Protein AF-A0A3C2BX38-F1 (afdb_monomer)

Foldseek 3Di:
DDDDPPPPDPPPPDLLVVLLVLLLVCLVVVHDSDPVVSVVVPRDDDPDPVVVVVSVVVCVVVVSDPPCPDDPPPPPPPPD

Solvent-accessible surface area (backbone atoms only — not comparable to full-atom values): 5327 Å² total; per-residue (Å²): 139,84,80,82,78,78,82,73,66,92,78,59,87,51,61,65,62,54,50,50,54,51,42,46,53,28,42,75,70,70,44,74,83,43,74,68,51,44,43,74,74,67,45,76,82,65,97,47,80,74,53,56,57,59,50,53,53,50,36,40,74,71,61,54,45,75,87,77,72,89,81,63,95,68,72,78,73,78,83,118

Structur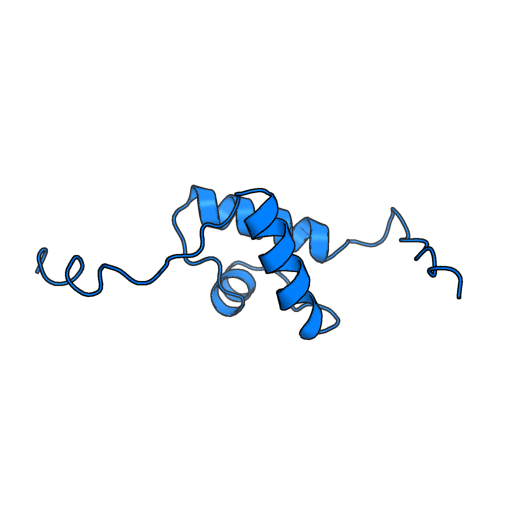e (mmCIF, N/CA/C/O backbone):
data_AF-A0A3C2BX38-F1
#
_entry.id   AF-A0A3C2BX38-F1
#
loop_
_atom_site.group_PDB
_atom_site.id
_atom_site.type_symbol
_atom_site.label_atom_id
_atom_site.label_alt_id
_atom_site.label_comp_id
_atom_site.label_asym_id
_atom_site.label_entity_id
_atom_site.label_seq_id
_atom_site.pdbx_PDB_ins_code
_atom_site.Cartn_x
_atom_site.Cartn_y
_atom_site.Cartn_z
_atom_site.occupancy
_atom_site.B_iso_or_equiv
_atom_site.auth_seq_id
_atom_site.auth_comp_id
_atom_site.auth_asym_id
_atom_site.auth_atom_id
_atom_site.pdbx_PDB_model_num
ATOM 1 N N . MET A 1 1 ? 25.721 19.177 2.491 1.00 37.19 1 MET A N 1
ATOM 2 C CA . MET A 1 1 ? 25.189 17.875 2.036 1.00 37.19 1 MET A CA 1
ATOM 3 C C . MET A 1 1 ? 23.865 18.123 1.333 1.00 37.19 1 MET A C 1
ATOM 5 O O . MET A 1 1 ? 22.841 18.263 1.988 1.00 37.19 1 MET A O 1
ATOM 9 N N . THR A 1 2 ? 23.904 18.329 0.020 1.00 39.97 2 THR A N 1
ATOM 10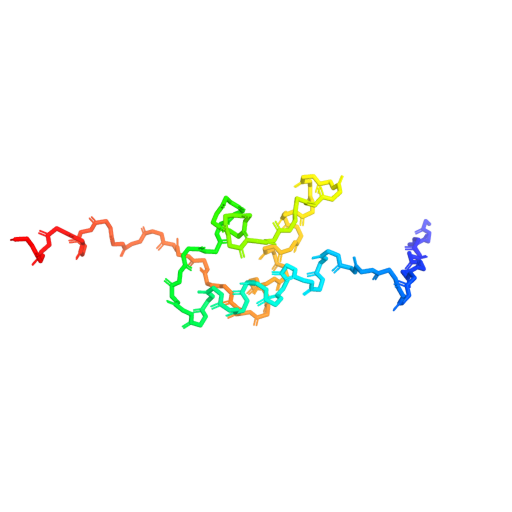 C CA . THR A 1 2 ? 22.744 18.716 -0.790 1.00 39.97 2 THR A CA 1
ATOM 11 C C . THR A 1 2 ? 21.979 17.474 -1.240 1.00 39.97 2 THR A C 1
ATOM 13 O O . THR A 1 2 ? 22.521 16.571 -1.867 1.00 39.97 2 THR A O 1
ATOM 16 N N . ARG A 1 3 ? 20.713 17.448 -0.825 1.00 42.38 3 ARG A N 1
ATOM 17 C CA . ARG A 1 3 ? 19.655 16.469 -1.083 1.00 42.38 3 ARG A CA 1
ATOM 18 C C . ARG A 1 3 ? 19.626 16.063 -2.561 1.00 42.38 3 ARG A C 1
ATOM 20 O O . ARG A 1 3 ? 19.370 16.903 -3.416 1.00 42.38 3 ARG A O 1
ATOM 27 N N . ALA A 1 4 ? 19.899 14.787 -2.834 1.00 43.94 4 ALA A N 1
ATOM 28 C CA . ALA A 1 4 ? 19.789 14.201 -4.162 1.00 43.94 4 ALA A CA 1
ATOM 29 C C . ALA A 1 4 ? 18.356 14.384 -4.680 1.00 43.94 4 ALA A C 1
ATOM 31 O O . ALA A 1 4 ? 17.410 13.809 -4.140 1.00 43.94 4 ALA A O 1
ATOM 32 N N . ALA A 1 5 ? 18.204 15.232 -5.695 1.00 45.22 5 ALA A N 1
ATOM 33 C CA . ALA A 1 5 ? 17.018 15.268 -6.527 1.00 45.22 5 ALA A CA 1
ATOM 34 C C . ALA A 1 5 ? 17.020 13.974 -7.345 1.00 45.22 5 ALA A C 1
ATOM 36 O O . ALA A 1 5 ? 17.784 13.833 -8.299 1.00 45.22 5 ALA A O 1
ATOM 37 N N . VAL A 1 6 ? 16.231 12.998 -6.901 1.00 50.66 6 VAL A N 1
ATOM 38 C CA . VAL A 1 6 ? 15.920 11.814 -7.696 1.00 50.66 6 VAL A CA 1
ATOM 39 C C . VAL A 1 6 ? 15.117 12.320 -8.892 1.00 50.66 6 VAL A C 1
ATOM 41 O O . VAL A 1 6 ? 13.979 12.753 -8.746 1.00 50.66 6 VAL A O 1
ATOM 44 N N . LEU A 1 7 ? 15.769 12.362 -10.052 1.00 47.03 7 LEU A N 1
ATOM 45 C CA . LEU A 1 7 ? 15.133 12.504 -11.355 1.00 47.03 7 LEU A CA 1
ATOM 46 C C . LEU A 1 7 ? 14.285 11.245 -11.575 1.00 47.03 7 LEU A C 1
ATOM 48 O O . LEU A 1 7 ? 14.793 10.233 -12.051 1.00 47.03 7 LEU A O 1
ATOM 52 N N . GLU A 1 8 ? 13.029 11.278 -11.135 1.00 46.03 8 GLU A N 1
ATOM 53 C CA . GLU A 1 8 ? 12.062 10.226 -11.439 1.00 46.03 8 GLU A CA 1
ATOM 54 C C . GLU A 1 8 ? 11.647 10.365 -12.907 1.00 46.03 8 GLU A C 1
ATOM 56 O O . GLU A 1 8 ? 11.121 11.393 -13.334 1.00 46.03 8 GLU A O 1
ATOM 61 N N . ASP A 1 9 ? 11.970 9.334 -13.685 1.00 45.53 9 ASP A N 1
ATOM 62 C CA . ASP A 1 9 ? 11.569 9.169 -15.075 1.00 45.53 9 ASP A CA 1
ATOM 63 C C . ASP A 1 9 ? 10.027 9.170 -15.161 1.00 45.53 9 ASP A C 1
ATOM 65 O O . ASP A 1 9 ? 9.393 8.265 -14.612 1.00 45.53 9 ASP A O 1
ATOM 69 N N . PRO A 1 10 ? 9.397 10.157 -15.825 1.00 51.84 10 PRO A N 1
ATOM 70 C CA . PRO A 1 10 ? 7.939 10.298 -15.878 1.00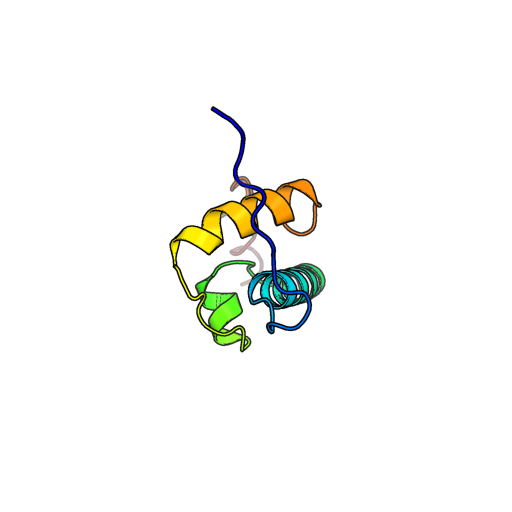 51.84 10 PRO A CA 1
ATOM 71 C C . PRO A 1 10 ? 7.242 9.229 -16.739 1.00 51.84 10 PRO A C 1
ATOM 73 O O . PRO A 1 10 ? 6.024 9.275 -16.907 1.00 51.84 10 PRO A O 1
ATOM 76 N N . THR A 1 11 ? 7.995 8.278 -17.299 1.00 48.38 11 THR A N 1
ATOM 77 C CA . THR A 1 11 ? 7.503 7.257 -18.237 1.00 48.38 11 THR A CA 1
ATOM 78 C C . THR A 1 11 ? 7.643 5.832 -17.713 1.00 48.38 11 THR A C 1
ATOM 80 O O . THR A 1 11 ? 7.102 4.902 -18.318 1.00 48.38 11 THR A O 1
ATOM 83 N N . ALA A 1 12 ? 8.349 5.626 -16.598 1.00 51.03 12 ALA A N 1
ATOM 84 C CA . ALA A 1 12 ? 8.384 4.321 -15.960 1.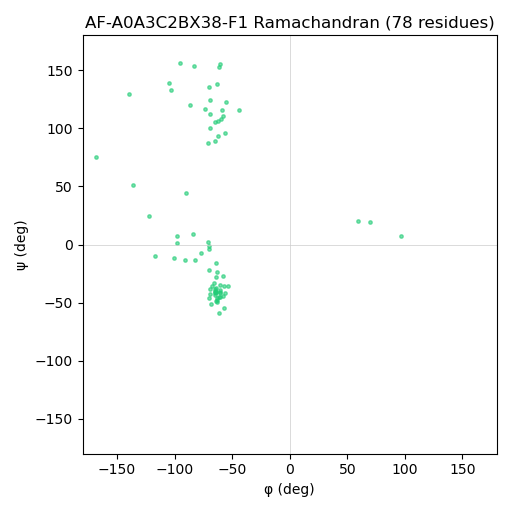00 51.03 12 ALA A CA 1
ATOM 85 C C . ALA A 1 12 ? 7.007 4.038 -15.335 1.00 51.03 12 ALA A C 1
ATOM 87 O O . ALA A 1 12 ? 6.445 4.928 -14.694 1.00 51.03 12 ALA A O 1
ATOM 88 N N . PRO A 1 13 ? 6.438 2.828 -15.490 1.00 56.31 13 PRO A N 1
ATOM 89 C CA . PRO A 1 13 ? 5.246 2.438 -14.752 1.00 56.31 13 PRO A CA 1
ATOM 90 C C . PRO A 1 13 ? 5.581 2.453 -13.258 1.00 56.31 13 PRO A C 1
ATOM 92 O O . PRO A 1 13 ? 6.114 1.488 -12.711 1.00 56.31 13 PRO A O 1
ATOM 95 N N . ASP A 1 14 ? 5.312 3.584 -12.614 1.00 77.50 14 ASP A N 1
ATOM 96 C CA . ASP A 1 14 ? 5.668 3.812 -11.229 1.00 77.50 14 ASP A CA 1
ATOM 97 C C . ASP A 1 14 ? 4.794 2.916 -10.355 1.00 77.50 14 ASP A C 1
ATOM 99 O O . ASP A 1 14 ? 3.564 3.034 -10.284 1.00 77.50 14 ASP A O 1
ATOM 103 N N . TRP A 1 15 ? 5.457 1.951 -9.724 1.00 84.31 15 TRP A N 1
ATOM 104 C CA . TRP A 1 15 ? 4.828 1.043 -8.782 1.00 84.31 15 TRP A CA 1
ATOM 1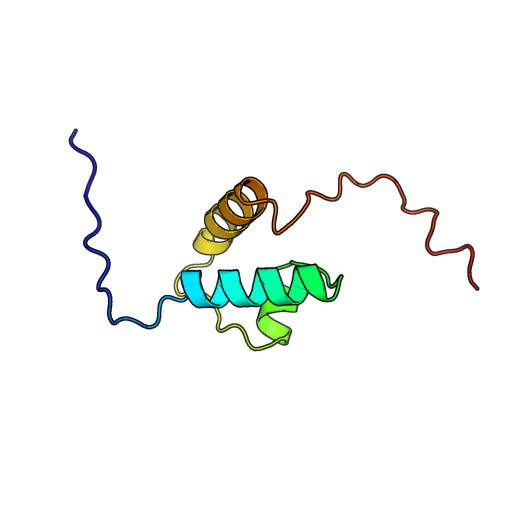05 C C . TRP A 1 15 ? 4.096 1.824 -7.690 1.00 84.31 15 TRP A C 1
ATOM 107 O O . TRP A 1 15 ? 3.022 1.411 -7.262 1.00 84.31 15 TRP A O 1
ATOM 117 N N . THR A 1 16 ? 4.645 2.968 -7.276 1.00 82.69 16 THR A N 1
ATOM 118 C CA . THR A 1 16 ? 4.079 3.815 -6.223 1.00 82.69 16 THR A CA 1
ATOM 119 C C . THR A 1 16 ? 2.716 4.345 -6.642 1.00 82.69 16 THR A C 1
ATOM 121 O O . THR A 1 16 ? 1.744 4.167 -5.913 1.00 82.69 16 THR A O 1
ATOM 124 N N . SER A 1 17 ? 2.612 4.904 -7.848 1.00 82.94 17 SER A N 1
ATOM 125 C CA . SER A 1 17 ? 1.347 5.374 -8.423 1.00 82.94 17 SER A CA 1
ATOM 126 C C . SER A 1 17 ? 0.289 4.262 -8.517 1.00 82.94 17 SER A C 1
ATOM 128 O O . SER A 1 17 ? -0.858 4.455 -8.110 1.00 82.94 17 SER A O 1
ATOM 130 N N . GLN A 1 18 ? 0.673 3.062 -8.969 1.00 85.62 18 GLN A N 1
ATOM 131 C CA . GLN A 1 18 ? -0.232 1.901 -9.000 1.00 85.62 18 GLN A CA 1
ATOM 132 C C . GLN A 1 18 ? -0.654 1.456 -7.592 1.00 85.62 18 GLN A C 1
ATOM 134 O O . GLN A 1 18 ? -1.816 1.120 -7.358 1.00 85.62 18 GLN A O 1
ATOM 139 N N . ALA A 1 19 ? 0.277 1.477 -6.641 1.00 86.88 19 ALA A N 1
ATOM 140 C CA . ALA A 1 19 ? 0.035 1.103 -5.256 1.00 86.88 19 ALA A CA 1
ATOM 141 C C . ALA A 1 19 ? -0.903 2.092 -4.553 1.00 86.88 19 ALA A C 1
ATOM 143 O O . ALA A 1 19 ? -1.755 1.667 -3.774 1.00 86.88 19 ALA A O 1
ATOM 144 N N . PHE A 1 20 ? -0.807 3.385 -4.869 1.00 84.94 20 PHE A N 1
ATOM 145 C CA . PHE A 1 20 ? -1.747 4.404 -4.403 1.00 84.94 20 PHE A CA 1
ATOM 146 C C . PHE A 1 20 ? -3.160 4.172 -4.933 1.00 84.94 20 PHE A C 1
ATOM 148 O O . PHE A 1 20 ? -4.101 4.135 -4.144 1.00 84.94 20 PHE A O 1
ATOM 155 N N . ALA A 1 21 ? -3.310 3.931 -6.237 1.00 85.50 21 ALA A N 1
ATOM 156 C CA . ALA A 1 21 ? -4.614 3.630 -6.824 1.00 85.50 21 ALA A CA 1
ATOM 157 C C . ALA A 1 21 ? -5.237 2.359 -6.214 1.00 85.50 21 ALA A C 1
ATOM 159 O O . ALA A 1 21 ? -6.424 2.332 -5.889 1.00 85.50 21 ALA A O 1
ATOM 160 N N . ALA A 1 22 ? -4.427 1.318 -5.991 1.00 86.25 22 ALA A N 1
ATOM 161 C CA . ALA A 1 22 ? -4.878 0.093 -5.334 1.00 86.25 22 ALA A CA 1
ATOM 162 C C . ALA A 1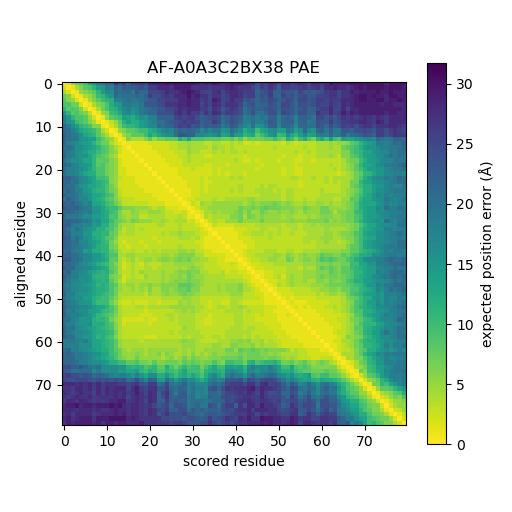 22 ? -5.289 0.333 -3.870 1.00 86.25 22 ALA A C 1
ATOM 164 O O . ALA A 1 22 ? -6.276 -0.238 -3.406 1.00 86.25 22 ALA A O 1
ATOM 165 N N . LEU A 1 23 ? -4.568 1.197 -3.149 1.00 86.31 23 LEU A N 1
ATOM 166 C CA . LEU A 1 23 ? -4.914 1.604 -1.788 1.00 86.31 23 LEU A CA 1
ATOM 167 C C . LEU A 1 23 ? -6.227 2.381 -1.729 1.00 86.31 23 LEU A C 1
ATOM 169 O O . LEU A 1 23 ? -7.042 2.117 -0.849 1.00 86.31 23 LEU A O 1
ATOM 173 N N . GLU A 1 24 ? -6.453 3.308 -2.656 1.00 84.44 24 GLU A N 1
ATOM 174 C CA . GLU A 1 24 ? -7.712 4.049 -2.746 1.00 84.44 24 GLU A CA 1
ATOM 175 C C . GLU A 1 24 ? -8.886 3.122 -3.056 1.00 84.44 24 GLU A C 1
ATOM 177 O O . GLU A 1 24 ? -9.908 3.174 -2.370 1.00 84.44 24 GLU A O 1
ATOM 182 N N . ALA A 1 25 ? -8.723 2.217 -4.022 1.00 84.25 25 ALA A N 1
ATOM 183 C CA . ALA A 1 25 ? -9.741 1.226 -4.354 1.00 84.25 25 ALA A CA 1
ATOM 184 C C . ALA A 1 25 ? -10.057 0.307 -3.161 1.00 84.25 25 ALA A C 1
ATOM 186 O O . ALA A 1 25 ? -11.227 0.083 -2.842 1.00 84.25 25 ALA A O 1
ATOM 187 N N . ALA A 1 26 ? -9.030 -0.183 -2.458 1.00 84.25 26 ALA A N 1
ATOM 188 C CA . ALA A 1 26 ? -9.201 -1.015 -1.269 1.00 84.25 26 ALA A CA 1
ATOM 189 C C . ALA A 1 26 ? -9.884 -0.249 -0.125 1.00 84.25 26 ALA A C 1
ATOM 191 O O . ALA A 1 26 ? -10.779 -0.788 0.527 1.00 84.25 26 ALA A O 1
ATOM 192 N N . ALA A 1 27 ? -9.514 1.016 0.089 1.00 82.88 27 ALA A N 1
ATOM 193 C CA . ALA A 1 27 ? -10.118 1.870 1.105 1.00 82.88 27 ALA A CA 1
ATOM 194 C C . ALA A 1 27 ? -11.600 2.159 0.812 1.00 82.88 27 ALA A C 1
ATOM 196 O O . ALA A 1 27 ? -12.423 2.087 1.726 1.00 82.88 27 ALA A O 1
ATOM 197 N N . LEU A 1 28 ? -11.953 2.4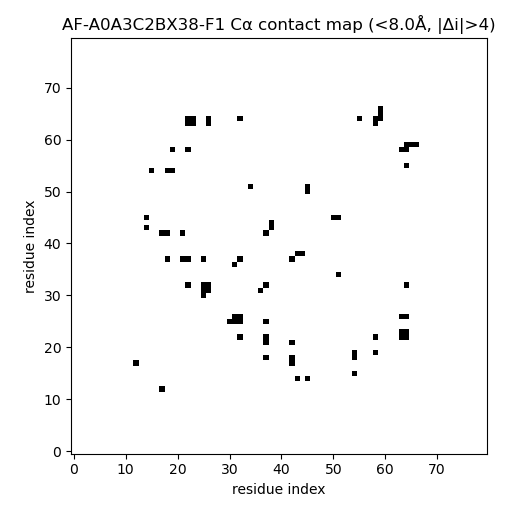26 -0.452 1.00 80.75 28 LEU A N 1
ATOM 198 C CA . LEU A 1 28 ? -13.340 2.618 -0.892 1.00 80.75 28 LEU A CA 1
ATOM 199 C C . LEU A 1 28 ? -14.181 1.347 -0.731 1.00 80.75 28 LEU A C 1
ATOM 201 O O . LEU A 1 28 ? -15.341 1.425 -0.333 1.00 80.75 28 LEU A O 1
ATOM 205 N N . ALA A 1 29 ? -13.593 0.179 -0.988 1.00 78.81 29 ALA A N 1
ATOM 206 C CA . ALA A 1 29 ? -14.248 -1.114 -0.803 1.00 78.81 29 ALA A CA 1
ATOM 207 C C . ALA A 1 29 ? -14.322 -1.567 0.672 1.00 78.81 29 ALA A C 1
ATOM 209 O O . ALA A 1 29 ? -14.947 -2.582 0.977 1.00 78.81 29 ALA A O 1
ATOM 210 N N . GLY A 1 30 ? -13.681 -0.843 1.600 1.00 75.38 30 GLY A N 1
ATOM 211 C CA . GLY A 1 30 ? -13.589 -1.228 3.012 1.00 75.38 30 GLY A CA 1
ATOM 212 C C . GLY A 1 30 ? -12.704 -2.455 3.258 1.00 75.38 30 GLY A C 1
ATOM 213 O O . GLY A 1 30 ? -12.827 -3.113 4.293 1.00 75.38 30 GLY A O 1
ATOM 214 N N . HIS A 1 31 ? -11.823 -2.786 2.313 1.00 77.31 31 HIS A N 1
ATOM 215 C CA . HIS A 1 31 ? -10.924 -3.925 2.415 1.00 77.31 31 HIS A CA 1
ATOM 216 C C . HIS A 1 31 ? -9.662 -3.599 3.224 1.00 77.31 31 HIS A C 1
ATOM 218 O O . HIS A 1 31 ? -9.219 -2.445 3.286 1.00 77.31 31 HIS A O 1
ATOM 224 N N . PRO A 1 32 ? -9.040 -4.619 3.842 1.00 77.00 32 PRO A N 1
ATOM 225 C CA . PRO A 1 32 ? -7.740 -4.469 4.478 1.00 77.00 32 PRO A CA 1
ATOM 226 C C . PRO A 1 32 ? -6.696 -3.910 3.501 1.00 77.00 32 PRO A C 1
ATOM 228 O O . PRO A 1 32 ? -6.423 -4.484 2.451 1.00 77.00 32 PRO A O 1
ATOM 231 N N . CYS A 1 33 ? -6.096 -2.778 3.866 1.00 81.44 33 CYS A N 1
ATOM 232 C CA . CYS A 1 33 ? -5.052 -2.110 3.088 1.00 81.44 33 CYS A CA 1
ATOM 233 C C . CYS A 1 33 ? -3.649 -2.610 3.477 1.00 81.44 33 CYS A C 1
ATOM 235 O O . CYS A 1 33 ? -2.740 -1.814 3.711 1.00 81.44 33 CYS A O 1
ATOM 237 N N . ASP A 1 34 ? -3.477 -3.924 3.634 1.00 83.44 34 ASP A N 1
ATOM 238 C CA . ASP A 1 34 ? -2.188 -4.548 3.932 1.00 83.44 34 ASP A CA 1
ATOM 239 C C . ASP A 1 34 ? -1.490 -5.045 2.657 1.00 83.44 34 ASP A C 1
ATOM 241 O O . ASP A 1 34 ? -2.119 -5.345 1.642 1.00 83.44 34 ASP A O 1
ATOM 245 N N . ALA A 1 35 ? -0.161 -5.161 2.720 1.00 83.19 35 ALA A N 1
ATOM 246 C CA . ALA A 1 35 ? 0.662 -5.528 1.570 1.00 83.19 35 ALA A CA 1
ATOM 247 C C . ALA A 1 35 ? 0.254 -6.872 0.942 1.00 83.19 35 ALA A C 1
ATOM 249 O O . ALA A 1 35 ? 0.312 -7.028 -0.276 1.00 83.19 35 ALA A O 1
ATOM 250 N N . LYS A 1 36 ? -0.175 -7.846 1.757 1.00 82.31 36 LYS A N 1
ATOM 251 C CA . LYS A 1 36 ? -0.579 -9.167 1.262 1.00 82.31 36 LYS A CA 1
ATOM 252 C C . LYS A 1 36 ? -1.887 -9.074 0.481 1.00 82.31 36 LYS A C 1
ATOM 254 O O . LYS A 1 36 ? -1.960 -9.636 -0.610 1.00 82.31 36 LYS A O 1
ATOM 259 N N . SER A 1 37 ? -2.879 -8.359 1.011 1.00 83.19 37 SER A N 1
ATOM 260 C CA . SER A 1 37 ? -4.156 -8.138 0.322 1.00 83.19 37 SER A CA 1
ATOM 261 C C . SER A 1 37 ? -3.959 -7.386 -0.993 1.00 83.19 37 SER A C 1
ATOM 263 O O . SER A 1 37 ? -4.455 -7.827 -2.023 1.00 83.19 37 SER A O 1
ATOM 265 N N . LEU A 1 38 ? -3.154 -6.319 -1.007 1.00 85.00 38 LEU A N 1
ATOM 266 C CA . LEU A 1 38 ? -2.882 -5.554 -2.232 1.00 85.00 38 LEU A CA 1
ATOM 267 C C . LEU A 1 38 ? -2.224 -6.409 -3.325 1.00 85.00 38 LEU A C 1
ATOM 269 O O . LEU A 1 38 ? -2.631 -6.344 -4.483 1.00 85.00 38 LEU A O 1
ATOM 273 N N . ILE A 1 39 ? -1.262 -7.262 -2.957 1.00 85.38 39 ILE A N 1
ATOM 274 C CA . ILE A 1 39 ? -0.645 -8.208 -3.900 1.00 85.38 39 ILE A CA 1
ATOM 275 C C . ILE A 1 39 ? -1.673 -9.229 -4.409 1.00 85.38 39 ILE A C 1
ATOM 277 O O . ILE A 1 39 ? -1.693 -9.542 -5.598 1.00 85.38 39 ILE A O 1
ATOM 281 N N . ALA A 1 40 ? -2.550 -9.735 -3.536 1.00 82.12 40 ALA A N 1
ATOM 282 C CA . ALA A 1 40 ? -3.617 -10.655 -3.932 1.00 82.12 40 ALA A CA 1
ATOM 283 C C . ALA A 1 40 ? -4.634 -10.008 -4.892 1.00 82.12 40 ALA A C 1
ATOM 285 O O . ALA A 1 40 ? -5.201 -10.700 -5.734 1.00 82.12 40 ALA A O 1
ATOM 286 N N . HIS A 1 41 ? -4.819 -8.688 -4.809 1.00 76.25 41 HIS A N 1
ATOM 287 C CA . HIS A 1 41 ? -5.670 -7.901 -5.705 1.00 76.25 41 HIS A CA 1
ATOM 288 C C . HIS A 1 41 ? -4.982 -7.471 -7.012 1.00 76.25 41 HIS A C 1
ATOM 290 O O . HIS A 1 41 ? -5.557 -6.706 -7.782 1.00 76.25 41 HIS A O 1
ATOM 296 N N . GLY A 1 42 ? -3.780 -7.981 -7.294 1.00 80.62 42 GLY A N 1
ATOM 297 C CA . GLY A 1 42 ? -3.099 -7.772 -8.572 1.00 80.62 42 GLY A CA 1
ATOM 298 C C . GLY A 1 42 ? -2.080 -6.636 -8.577 1.00 80.62 42 GLY A C 1
ATOM 299 O O . GLY A 1 42 ? -1.523 -6.348 -9.635 1.00 80.62 42 GLY A O 1
ATOM 300 N N . LEU A 1 43 ? -1.776 -6.023 -7.425 1.00 84.06 43 LEU A N 1
ATOM 301 C CA . LEU A 1 43 ? -0.643 -5.107 -7.342 1.00 84.06 43 LEU A CA 1
ATOM 302 C C . LEU A 1 43 ? 0.669 -5.908 -7.474 1.00 84.06 43 LEU A C 1
ATOM 304 O O . LEU A 1 43 ? 0.905 -6.829 -6.682 1.00 84.06 43 LEU A O 1
ATOM 308 N N . PRO A 1 44 ? 1.553 -5.582 -8.435 1.00 83.62 44 PRO A N 1
ATOM 309 C CA . PRO A 1 44 ? 2.841 -6.249 -8.545 1.00 83.62 44 PRO A CA 1
ATOM 310 C C . PRO A 1 44 ? 3.669 -6.045 -7.272 1.00 83.62 44 PRO A C 1
ATOM 312 O O . PRO A 1 44 ? 3.491 -5.081 -6.525 1.00 83.62 44 PRO A O 1
ATOM 315 N N . LYS A 1 45 ? 4.601 -6.962 -7.005 1.00 83.31 45 LYS A N 1
ATOM 316 C CA . LYS A 1 45 ? 5.532 -6.789 -5.885 1.00 83.31 45 LYS A CA 1
ATOM 317 C C . LYS A 1 45 ? 6.400 -5.549 -6.135 1.00 83.31 45 LYS A C 1
ATOM 319 O O . LYS A 1 45 ? 6.858 -5.373 -7.265 1.00 83.31 45 LYS A O 1
ATOM 324 N N . PRO A 1 46 ? 6.654 -4.717 -5.109 1.00 84.19 46 PRO A N 1
ATOM 325 C CA . PRO A 1 46 ? 7.554 -3.588 -5.270 1.00 84.19 46 PRO A CA 1
ATOM 326 C C . PRO A 1 46 ? 8.963 -4.066 -5.629 1.00 84.19 46 PRO A C 1
ATOM 328 O O . PRO A 1 46 ? 9.369 -5.149 -5.192 1.00 84.19 46 PRO A O 1
ATOM 331 N N . PRO A 1 47 ? 9.750 -3.236 -6.330 1.00 83.69 47 PRO A N 1
ATOM 332 C CA . PRO A 1 47 ? 11.157 -3.523 -6.592 1.00 83.69 47 PRO A CA 1
ATOM 333 C C . PRO A 1 47 ? 11.990 -3.590 -5.302 1.00 83.69 47 PRO A C 1
ATOM 335 O O . PRO A 1 47 ? 13.014 -4.267 -5.263 1.00 83.69 47 PRO A O 1
ATOM 338 N N . ASN A 1 48 ? 11.542 -2.940 -4.221 1.00 83.25 48 ASN A N 1
ATOM 339 C CA . ASN A 1 48 ? 12.136 -3.070 -2.895 1.00 83.25 48 ASN A CA 1
ATOM 340 C C . ASN A 1 48 ? 11.052 -3.129 -1.806 1.00 83.25 48 ASN A C 1
ATOM 342 O O . ASN A 1 48 ? 10.190 -2.257 -1.719 1.00 83.25 48 ASN A O 1
ATOM 346 N N . THR A 1 49 ? 11.125 -4.123 -0.919 1.00 83.38 49 THR A N 1
ATOM 347 C CA . THR A 1 49 ? 10.187 -4.301 0.202 1.00 83.38 49 THR A CA 1
ATOM 348 C C . THR A 1 49 ? 10.132 -3.087 1.137 1.00 83.38 49 THR A C 1
ATOM 350 O O . THR A 1 49 ? 9.093 -2.825 1.741 1.00 83.38 49 THR A O 1
ATOM 353 N N . CYS A 1 50 ? 11.210 -2.302 1.227 1.00 82.94 50 CYS A N 1
ATOM 354 C CA . CYS A 1 50 ? 11.250 -1.074 2.022 1.00 82.94 50 CYS A CA 1
ATOM 355 C C . CYS A 1 50 ? 10.290 0.018 1.518 1.00 82.94 50 CYS A C 1
ATOM 357 O O . CYS A 1 50 ? 10.000 0.941 2.273 1.00 82.94 50 CYS A O 1
ATOM 359 N N . MET A 1 51 ? 9.768 -0.080 0.288 1.00 85.38 51 MET A N 1
ATOM 360 C CA . MET A 1 51 ? 8.842 0.906 -0.292 1.00 85.38 51 MET A CA 1
ATOM 361 C C . MET A 1 51 ? 7.454 0.895 0.354 1.00 85.38 51 MET A C 1
ATOM 363 O O . MET A 1 51 ? 6.762 1.910 0.338 1.00 85.38 51 MET A O 1
ATOM 367 N N . TRP A 1 52 ? 7.064 -0.212 0.990 1.00 86.31 52 TRP A N 1
ATOM 368 C CA . TRP A 1 52 ? 5.790 -0.303 1.706 1.00 86.31 52 TRP A CA 1
ATOM 369 C C . TRP A 1 52 ? 5.676 0.710 2.847 1.00 86.31 52 TRP A C 1
ATOM 371 O O . TRP A 1 52 ? 4.612 1.285 3.057 1.00 86.31 52 TRP A O 1
ATOM 381 N N . GLY A 1 53 ? 6.767 0.948 3.580 1.00 85.56 53 GLY A N 1
ATOM 382 C CA . GLY A 1 53 ? 6.774 1.874 4.714 1.00 85.56 53 GLY A CA 1
ATOM 383 C C . GLY A 1 53 ? 6.421 3.309 4.302 1.00 85.56 53 GLY A C 1
ATOM 384 O O . GLY A 1 53 ? 5.427 3.844 4.798 1.00 85.56 53 GLY A O 1
ATOM 385 N N . PRO A 1 54 ? 7.189 3.924 3.383 1.00 85.69 54 PRO A N 1
ATOM 386 C CA . PRO A 1 54 ? 6.883 5.237 2.825 1.00 85.69 54 PRO A CA 1
ATOM 387 C C . PRO A 1 54 ? 5.500 5.308 2.172 1.00 85.69 54 PRO A C 1
ATOM 389 O O . PRO A 1 54 ? 4.782 6.272 2.420 1.00 85.69 54 PRO A O 1
ATOM 392 N N . LEU A 1 55 ? 5.089 4.276 1.422 1.00 86.38 55 LEU A N 1
ATOM 393 C CA . LEU A 1 55 ? 3.764 4.214 0.797 1.00 86.38 55 LEU A CA 1
ATOM 394 C C . LEU A 1 55 ? 2.643 4.346 1.838 1.00 86.38 55 LEU A C 1
ATOM 396 O O . LEU A 1 55 ? 1.798 5.230 1.731 1.00 86.38 55 LEU A O 1
ATOM 400 N N . PHE A 1 56 ? 2.642 3.501 2.874 1.00 85.94 56 PHE A N 1
ATOM 401 C CA . PHE A 1 56 ? 1.613 3.558 3.915 1.00 85.94 56 PHE A CA 1
ATOM 402 C C . PHE A 1 56 ? 1.690 4.850 4.735 1.00 85.94 56 PHE A C 1
ATOM 404 O O . PHE A 1 56 ? 0.658 5.369 5.165 1.00 85.94 56 PHE A O 1
ATOM 411 N N . ALA A 1 57 ? 2.891 5.395 4.944 1.00 84.19 57 ALA A N 1
ATOM 412 C CA . ALA A 1 57 ? 3.060 6.674 5.621 1.00 84.19 57 ALA A CA 1
ATOM 413 C C . ALA A 1 57 ? 2.416 7.822 4.826 1.00 84.19 57 ALA A C 1
ATOM 415 O O . ALA A 1 57 ? 1.652 8.600 5.398 1.00 84.19 57 ALA A O 1
ATOM 416 N N . GLU A 1 58 ? 2.669 7.906 3.519 1.00 85.44 58 GLU A N 1
ATOM 417 C CA . GLU A 1 58 ? 2.073 8.923 2.648 1.00 85.44 58 GLU A CA 1
ATOM 418 C C . GLU A 1 58 ? 0.566 8.704 2.458 1.00 85.44 58 GLU A C 1
ATOM 420 O O . GLU A 1 58 ? -0.211 9.643 2.621 1.00 85.44 58 GLU A O 1
ATOM 425 N N . ALA A 1 59 ? 0.110 7.465 2.256 1.00 84.31 59 ALA A N 1
ATOM 426 C CA . ALA A 1 59 ? -1.317 7.150 2.177 1.00 84.31 59 ALA A CA 1
ATOM 427 C C . ALA A 1 59 ? -2.073 7.508 3.470 1.00 84.31 59 ALA A C 1
ATOM 429 O O . ALA A 1 59 ? -3.219 7.965 3.429 1.00 84.31 59 ALA A O 1
ATOM 430 N N . SER A 1 60 ? -1.429 7.351 4.632 1.00 83.56 60 SER A N 1
ATOM 431 C CA . SER A 1 60 ? -1.989 7.793 5.910 1.00 83.56 60 SER A CA 1
ATOM 432 C C . SER A 1 60 ? -2.037 9.318 6.022 1.00 83.56 60 SER A C 1
ATOM 434 O O . SER A 1 60 ? -3.012 9.840 6.567 1.00 83.56 60 SER A O 1
ATOM 436 N N . LYS A 1 61 ? -1.023 10.045 5.530 1.00 82.31 61 LYS A N 1
ATOM 437 C CA . LYS A 1 61 ? -1.035 11.521 5.486 1.00 82.31 61 LYS A CA 1
ATOM 438 C C . LYS A 1 61 ? -2.130 12.041 4.556 1.00 82.31 61 LYS A C 1
ATOM 440 O O . LYS A 1 61 ? -2.845 12.970 4.926 1.00 82.31 61 LYS A O 1
ATOM 445 N N . ALA A 1 62 ? -2.310 11.389 3.409 1.00 81.12 62 ALA A N 1
ATOM 446 C CA . ALA A 1 62 ? -3.369 11.662 2.440 1.00 81.12 62 ALA A CA 1
ATOM 447 C C . ALA A 1 62 ? -4.774 11.265 2.936 1.00 81.12 62 ALA A C 1
ATOM 449 O O . ALA A 1 62 ? -5.762 11.530 2.261 1.00 81.12 62 ALA A O 1
ATOM 450 N N . ARG A 1 63 ? -4.885 10.653 4.128 1.00 81.75 63 ARG A N 1
ATOM 451 C CA . ARG A 1 63 ? -6.135 10.152 4.730 1.00 81.75 63 ARG A CA 1
ATOM 452 C C . ARG A 1 63 ? -6.864 9.091 3.891 1.00 81.75 63 ARG A C 1
ATOM 454 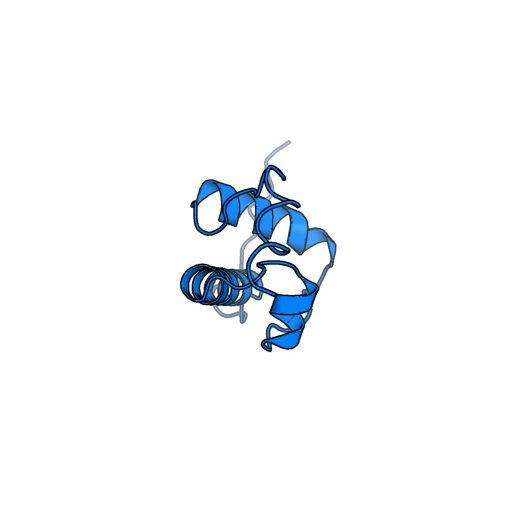O O . ARG A 1 63 ? -8.042 8.847 4.139 1.00 81.75 63 ARG A O 1
ATOM 461 N N . ILE A 1 64 ? -6.161 8.432 2.968 1.00 80.44 64 ILE A N 1
ATOM 462 C CA . ILE A 1 64 ? -6.679 7.309 2.170 1.00 80.44 64 ILE A CA 1
ATOM 463 C C . ILE A 1 64 ? -6.903 6.110 3.086 1.00 80.44 64 ILE A C 1
ATOM 465 O O . ILE A 1 64 ? -7.990 5.544 3.159 1.00 80.44 64 ILE A O 1
ATOM 469 N N . ILE A 1 65 ? -5.872 5.775 3.861 1.00 78.12 65 ILE A N 1
ATOM 470 C CA . ILE A 1 65 ? -5.948 4.742 4.885 1.00 78.12 65 ILE A CA 1
ATOM 471 C C . ILE A 1 65 ? -6.006 5.391 6.258 1.00 78.12 65 ILE A C 1
ATOM 473 O O . ILE A 1 65 ? -5.303 6.358 6.557 1.00 78.12 65 ILE A O 1
ATOM 477 N N . ARG A 1 66 ? -6.844 4.835 7.129 1.00 69.56 66 ARG A N 1
ATOM 478 C CA . ARG A 1 66 ? -6.867 5.211 8.539 1.00 69.56 66 ARG A CA 1
ATOM 479 C C . ARG A 1 66 ? -6.166 4.141 9.345 1.00 69.56 66 ARG A C 1
ATOM 481 O O . ARG A 1 66 ? -6.440 2.952 9.194 1.00 69.56 66 ARG A O 1
ATOM 488 N N . LYS A 1 67 ? -5.282 4.576 10.243 1.00 59.03 67 LYS A N 1
ATOM 489 C CA . LYS A 1 67 ? -4.724 3.698 11.265 1.00 59.03 67 LYS A CA 1
ATOM 490 C C . LYS A 1 67 ? -5.889 3.173 12.096 1.00 59.03 67 LYS A C 1
ATOM 492 O O . LYS A 1 67 ? -6.482 3.917 12.874 1.00 59.03 67 LYS A O 1
ATOM 497 N N . VAL A 1 68 ? -6.209 1.894 11.935 1.00 60.44 68 VAL A N 1
ATOM 498 C CA . VAL A 1 68 ? -7.103 1.200 12.856 1.00 60.44 68 VAL A CA 1
ATOM 499 C C . VAL A 1 68 ? -6.313 1.028 14.149 1.00 60.44 68 VAL A C 1
ATOM 501 O O . VAL A 1 68 ? -5.594 0.051 14.345 1.00 60.44 68 VAL A O 1
ATOM 504 N N . THR A 1 69 ? -6.368 2.031 15.025 1.00 55.78 69 THR A N 1
ATOM 505 C CA . THR A 1 69 ? -5.984 1.851 16.424 1.00 55.78 69 THR A CA 1
ATOM 506 C C . THR A 1 69 ? -6.954 0.821 16.970 1.00 55.78 69 THR A C 1
ATOM 508 O O . THR A 1 69 ? -8.147 1.095 17.058 1.00 55.78 69 THR A O 1
ATOM 511 N N . GLY A 1 70 ? -6.473 -0.402 17.181 1.00 51.50 70 GLY A N 1
ATOM 512 C CA . GLY A 1 70 ? -7.313 -1.538 17.526 1.00 51.50 70 GLY A CA 1
ATOM 513 C C . GLY A 1 70 ? -8.145 -1.273 18.776 1.00 51.50 70 GLY A C 1
ATOM 514 O O . GLY A 1 70 ? -7.687 -1.527 19.883 1.00 51.50 70 GLY A O 1
ATOM 515 N N . THR A 1 71 ? -9.388 -0.843 18.575 1.00 48.00 71 THR A N 1
ATOM 516 C CA . THR A 1 71 ? -10.406 -0.743 19.620 1.00 48.00 71 THR A CA 1
ATOM 517 C C . THR A 1 71 ? -11.737 -1.275 19.101 1.00 48.00 71 THR A C 1
ATOM 519 O O . THR A 1 71 ? -12.746 -0.596 19.195 1.00 48.00 71 THR A O 1
ATOM 522 N N . ASN A 1 72 ? -11.761 -2.484 18.522 1.00 51.09 72 ASN A N 1
ATOM 523 C CA . ASN A 1 72 ? -12.924 -3.369 18.671 1.00 51.09 72 ASN A CA 1
ATOM 524 C C . ASN A 1 72 ? -12.665 -4.805 18.181 1.00 51.09 72 ASN A C 1
ATOM 526 O O . ASN A 1 72 ? -13.190 -5.239 17.163 1.00 51.09 72 ASN A O 1
ATOM 530 N N . ARG A 1 73 ? -11.919 -5.613 18.948 1.00 51.19 73 ARG A N 1
ATOM 531 C CA . ARG A 1 73 ? -11.967 -7.083 18.771 1.00 51.19 73 ARG A CA 1
ATOM 532 C C . ARG A 1 73 ? -13.303 -7.698 19.235 1.00 51.19 73 ARG A C 1
ATOM 534 O O . ARG A 1 73 ? -13.469 -8.905 19.1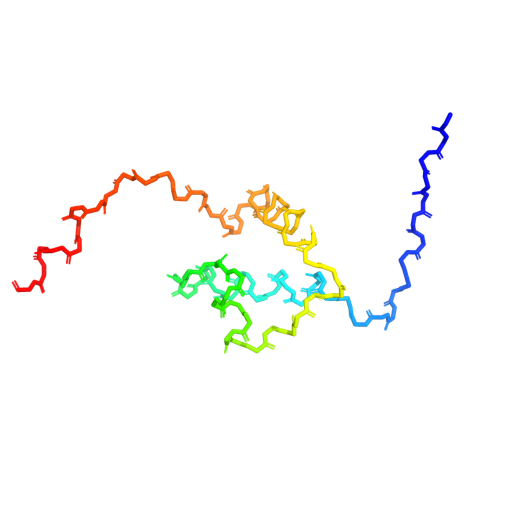38 1.00 51.19 73 ARG A O 1
ATOM 541 N N . ARG A 1 74 ? -14.249 -6.896 19.751 1.00 53.00 74 ARG A N 1
ATOM 542 C CA . ARG A 1 74 ? -15.543 -7.364 20.281 1.00 53.00 74 ARG A CA 1
ATOM 543 C C . ARG A 1 74 ? -16.730 -7.200 19.327 1.00 53.00 74 ARG A C 1
ATOM 545 O O . ARG A 1 74 ? -17.767 -7.786 19.594 1.00 53.00 74 ARG A O 1
ATOM 552 N N . ALA A 1 75 ? -16.596 -6.468 18.220 1.00 52.66 75 ALA A N 1
ATOM 553 C CA . ALA A 1 75 ? -17.723 -6.241 17.306 1.00 52.66 75 ALA A CA 1
ATOM 554 C C . ALA A 1 75 ? -17.970 -7.393 16.311 1.00 52.66 75 ALA A C 1
ATOM 556 O O . ALA A 1 75 ? -19.019 -7.432 15.684 1.00 52.66 75 ALA A O 1
ATOM 557 N N . TRP A 1 76 ? -17.032 -8.336 16.163 1.00 50.72 76 TRP A N 1
ATOM 558 C CA . TRP A 1 76 ? -17.131 -9.400 15.152 1.00 50.72 76 TRP A CA 1
ATOM 559 C C . TRP A 1 76 ? -17.823 -10.683 15.647 1.00 50.72 76 TRP A C 1
ATOM 561 O O . TRP A 1 76 ? -18.210 -11.516 14.841 1.00 50.72 76 TRP A O 1
ATOM 571 N N . LEU A 1 77 ? -18.015 -10.842 16.962 1.00 56.44 77 LEU A N 1
ATOM 572 C CA . LEU A 1 77 ? -18.636 -12.039 17.555 1.00 56.44 77 LEU A CA 1
ATOM 573 C C . LEU A 1 77 ? -20.132 -11.876 17.879 1.00 56.44 77 LEU A C 1
ATOM 575 O O . LEU A 1 77 ? -20.727 -12.799 18.417 1.00 56.44 77 LEU A O 1
ATOM 579 N N . ALA A 1 78 ? -20.746 -10.726 17.583 1.00 51.97 78 ALA A N 1
ATOM 580 C CA . ALA A 1 78 ? -22.146 -10.449 17.931 1.00 51.97 78 ALA A CA 1
ATOM 581 C C . ALA A 1 78 ? -23.148 -10.683 16.780 1.00 51.97 78 ALA A C 1
ATOM 583 O O . ALA A 1 78 ? -24.321 -10.356 16.932 1.00 51.97 78 ALA A O 1
ATOM 584 N N . SER A 1 79 ? -22.700 -11.242 15.650 1.00 50.81 79 SER A N 1
ATOM 585 C CA . SER A 1 79 ? -23.553 -11.549 14.486 1.00 50.81 79 SER A CA 1
ATOM 586 C C . SER A 1 79 ? -23.535 -13.034 14.094 1.00 50.81 79 SER A C 1
ATOM 588 O O . SER A 1 79 ? -23.772 -13.347 12.929 1.00 50.81 79 SER A O 1
ATOM 590 N N . ALA A 1 80 ? -23.220 -13.929 15.036 1.00 47.94 80 ALA A N 1
ATOM 591 C CA . ALA A 1 80 ? -23.299 -15.380 14.853 1.00 47.94 80 ALA A CA 1
ATOM 592 C C . ALA A 1 80 ? -24.481 -15.960 15.633 1.00 47.94 80 ALA A C 1
ATOM 594 O O . ALA A 1 80 ? -24.685 -15.512 16.786 1.00 47.94 80 ALA A O 1
#

Mean predicted aligned error: 11.59 Å

pLDDT: mean 71.64, std 16.09, range [37.19, 86.88]

Sequence (80 aa):
MTRAAVLEDPTAPDWTSQAFAALEAAALAGHPCDAKSLIAHGLPKPPNTCMWGPLFAEASKARIIRKVTGTNRRAWLASA

Secondary structure (DSSP, 8-state):
---------TTS--HHHHHHHHHHHHHHTT----HHHHHHTTPPPPSSGGGHHHHHHHHHHTTSS-------TTSSSS--

Radius of gyration: 15.9 Å; Cα contacts (8 Å, |Δi|>4): 42; chains: 1; bounding box: 49×34×38 Å